Protein AF-A0A960HJ69-F1 (afdb_monomer)

Sequence (66 aa):
MDVVTLSRWQFGITTVYHFLMVPLTIGLGLTVAWFQTKWYRTGDESYLRLTKFFGKLFLINFAMGV

Nearest PDB structures (foldseek):
  2k48-assembly1_A  TM=7.314E-01  e=8.986E+00  Orthohantavirus andesense

pLDDT: mean 96.36, std 3.35, range [80.88, 98.56]

Secondary structure (DSSP, 8-state):
--HHHHHHHHHHHHHHHHHHHHHHHHHHHHHHHHHHHHHHHH--HHHHHHHHHHHHHHHHHHHHH-

Foldseek 3Di:
DDPVVVVVVVVVVVVVQLVVLVVLLVVLVVQLVVLVVVCVVPVDCVSVVVSVVSVVVNVVSVVSND

Mean predicted aligned error: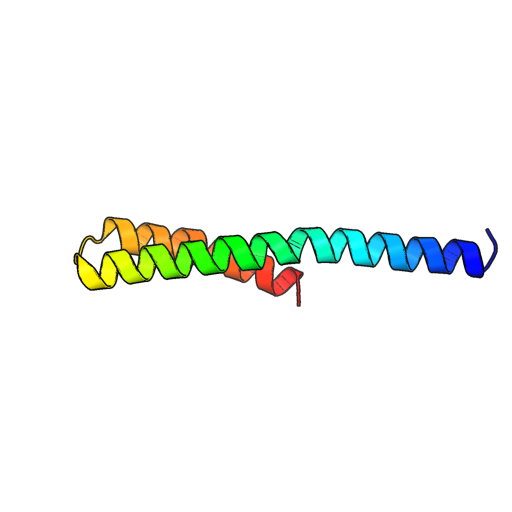 3.08 Å

Structure (mmCIF, N/CA/C/O backbone):
data_AF-A0A960HJ69-F1
#
_entry.id   AF-A0A960HJ69-F1
#
loop_
_atom_site.group_PDB
_atom_site.id
_atom_site.type_symbol
_atom_site.label_atom_id
_atom_site.label_alt_id
_atom_site.label_comp_id
_atom_site.label_asym_id
_atom_site.label_entity_id
_atom_site.label_seq_id
_atom_site.pdbx_PDB_ins_code
_atom_site.Cartn_x
_atom_site.Cartn_y
_atom_site.Cartn_z
_atom_site.occupancy
_atom_site.B_iso_or_equiv
_atom_site.auth_seq_id
_atom_site.auth_comp_id
_atom_site.auth_asym_id
_atom_site.auth_atom_id
_atom_site.pdbx_PDB_model_num
ATOM 1 N N . MET A 1 1 ? 23.133 4.519 -26.937 1.00 80.88 1 MET A N 1
ATOM 2 C CA . MET A 1 1 ? 22.092 3.536 -26.571 1.00 80.88 1 MET A CA 1
ATOM 3 C C . MET A 1 1 ? 21.100 3.482 -27.714 1.00 80.88 1 MET A C 1
ATOM 5 O O . MET A 1 1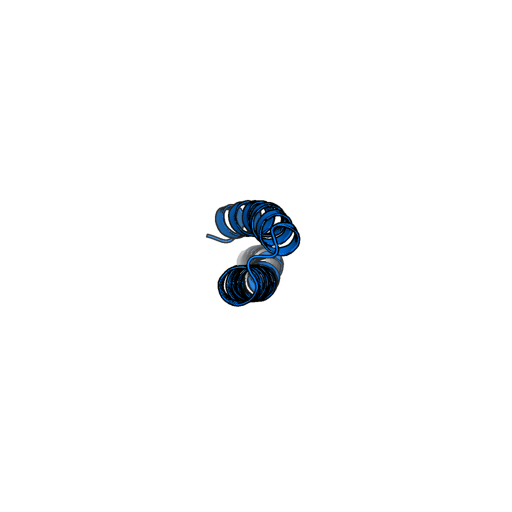 ? 20.664 4.543 -28.141 1.00 80.88 1 MET A O 1
ATOM 9 N N . ASP A 1 2 ? 20.809 2.303 -28.251 1.00 95.38 2 ASP A N 1
ATOM 10 C CA . ASP A 1 2 ? 19.789 2.114 -29.285 1.00 95.38 2 ASP A CA 1
ATOM 11 C C . ASP A 1 2 ? 18.374 2.071 -28.674 1.00 95.38 2 ASP A C 1
ATOM 13 O O . ASP A 1 2 ? 18.211 1.968 -27.454 1.00 95.38 2 ASP A O 1
ATOM 17 N N . VAL A 1 3 ? 17.348 2.150 -29.528 1.00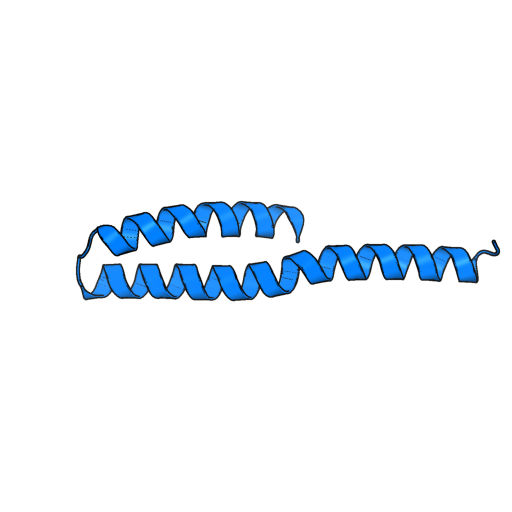 97.25 3 VAL A N 1
ATOM 18 C CA . VAL A 1 3 ? 15.937 2.201 -29.106 1.00 97.25 3 VAL A CA 1
ATOM 19 C C . VAL A 1 3 ? 15.568 1.002 -28.236 1.00 97.25 3 VAL A C 1
ATOM 21 O O . VAL A 1 3 ? 14.953 1.187 -27.191 1.00 97.25 3 VAL A O 1
ATOM 24 N N . VAL A 1 4 ? 15.993 -0.213 -28.602 1.00 98.00 4 VAL A N 1
ATOM 25 C CA . VAL A 1 4 ? 15.643 -1.428 -27.850 1.00 98.00 4 VAL A CA 1
ATOM 26 C C . VAL A 1 4 ? 16.215 -1.368 -26.438 1.00 98.00 4 VAL A C 1
ATOM 28 O O . VAL A 1 4 ? 15.526 -1.695 -25.468 1.00 98.00 4 VAL A O 1
ATOM 31 N N . THR A 1 5 ? 17.460 -0.912 -26.298 1.00 97.81 5 THR A N 1
ATOM 32 C CA . THR A 1 5 ? 18.090 -0.762 -24.985 1.00 97.81 5 THR A CA 1
ATOM 33 C C . THR A 1 5 ? 17.387 0.299 -24.135 1.00 97.81 5 THR A C 1
ATOM 35 O O . THR A 1 5 ? 17.143 0.059 -22.952 1.00 97.81 5 THR A O 1
ATOM 38 N N . LEU A 1 6 ? 17.003 1.443 -24.712 1.00 97.62 6 LEU A N 1
ATOM 39 C CA . LEU A 1 6 ? 16.254 2.481 -23.991 1.00 97.62 6 LEU A CA 1
ATOM 40 C C . LEU A 1 6 ? 14.861 2.000 -23.563 1.00 97.62 6 LEU A C 1
ATOM 42 O O . LEU A 1 6 ? 14.463 2.227 -22.422 1.00 97.62 6 LEU A O 1
ATOM 46 N N . SER A 1 7 ? 14.151 1.273 -24.429 1.00 97.88 7 SER A N 1
ATOM 47 C CA . SER A 1 7 ? 12.838 0.704 -24.107 1.00 97.88 7 SER A CA 1
ATOM 48 C C . SER A 1 7 ? 12.905 -0.295 -22.949 1.00 97.88 7 SER A C 1
ATOM 50 O O . SER A 1 7 ? 12.028 -0.292 -22.086 1.00 97.88 7 SER A O 1
ATOM 52 N N . ARG A 1 8 ? 13.963 -1.115 -22.874 1.00 97.75 8 ARG A N 1
ATOM 53 C CA . ARG A 1 8 ? 14.185 -2.031 -21.740 1.00 97.75 8 ARG A CA 1
ATOM 54 C C . ARG A 1 8 ? 14.398 -1.279 -20.431 1.00 97.75 8 ARG A C 1
ATOM 56 O O . ARG A 1 8 ? 13.828 -1.667 -19.417 1.00 97.75 8 ARG A O 1
ATOM 63 N N . TRP A 1 9 ? 15.182 -0.202 -20.458 1.00 98.12 9 TRP A N 1
ATOM 64 C CA . TRP A 1 9 ? 15.401 0.641 -19.282 1.00 98.12 9 TRP A CA 1
ATOM 65 C C . TRP A 1 9 ? 14.120 1.323 -18.816 1.00 98.12 9 TRP A C 1
ATOM 67 O O . TRP A 1 9 ? 13.805 1.256 -17.632 1.00 98.12 9 TRP A O 1
ATOM 77 N N . GLN A 1 10 ? 13.356 1.913 -19.737 1.00 97.88 10 GLN A N 1
ATOM 78 C CA . GLN A 1 10 ? 12.067 2.520 -19.419 1.00 97.88 10 GLN A CA 1
ATOM 79 C C . GLN A 1 10 ? 11.142 1.502 -18.738 1.00 97.88 10 GLN A C 1
ATOM 81 O O . GLN A 1 10 ? 10.646 1.761 -17.645 1.00 97.88 10 GLN A O 1
ATOM 86 N N . PHE A 1 11 ? 10.974 0.320 -19.339 1.00 97.81 11 PHE A N 1
ATOM 87 C CA . PHE A 1 11 ? 10.134 -0.736 -18.776 1.00 97.81 11 PHE A CA 1
ATOM 88 C C . PHE A 1 11 ? 10.630 -1.216 -17.405 1.00 97.81 11 PHE A C 1
ATOM 90 O O . PHE A 1 11 ? 9.836 -1.363 -16.474 1.00 97.81 11 PHE A O 1
ATOM 97 N N . GLY A 1 12 ? 11.941 -1.439 -17.267 1.00 97.62 12 GLY A N 1
ATOM 98 C CA . GLY A 1 12 ? 12.555 -1.892 -16.022 1.00 97.62 12 GLY A CA 1
ATOM 99 C C . GLY A 1 12 ? 12.344 -0.899 -14.882 1.00 97.62 12 GLY A C 1
ATOM 100 O O . GLY A 1 12 ? 11.907 -1.289 -13.804 1.00 97.62 12 GLY A O 1
ATOM 101 N N . ILE A 1 13 ? 12.572 0.391 -15.139 1.00 97.25 13 ILE A N 1
ATOM 102 C CA . ILE A 1 13 ? 12.369 1.459 -14.155 1.00 97.25 13 ILE A CA 1
ATOM 103 C C . ILE A 1 13 ? 10.899 1.513 -13.728 1.00 97.25 13 ILE A C 1
ATOM 105 O O . ILE A 1 13 ? 10.610 1.448 -12.534 1.00 97.25 13 ILE A O 1
ATOM 109 N N . THR A 1 14 ? 9.963 1.565 -14.680 1.00 96.19 14 THR A N 1
ATOM 110 C CA . THR A 1 14 ? 8.526 1.615 -14.370 1.00 96.19 14 THR A CA 1
ATOM 111 C C . THR A 1 14 ? 8.078 0.403 -13.553 1.00 96.19 14 THR A C 1
ATOM 113 O O . THR A 1 14 ? 7.369 0.560 -12.560 1.00 96.19 14 THR A O 1
ATOM 116 N N . THR A 1 15 ? 8.534 -0.797 -13.921 1.00 96.44 15 THR A N 1
ATOM 117 C CA . THR A 1 15 ? 8.176 -2.038 -13.218 1.00 96.44 15 THR A CA 1
ATOM 118 C C . THR A 1 15 ? 8.701 -2.044 -11.786 1.00 96.44 15 THR A C 1
ATOM 120 O O . THR A 1 15 ? 7.962 -2.404 -10.874 1.00 96.44 15 THR A O 1
ATOM 123 N N . VAL A 1 16 ? 9.946 -1.612 -11.561 1.00 96.56 16 VAL A N 1
ATOM 124 C CA . VAL A 1 16 ? 10.531 -1.546 -10.213 1.00 96.56 16 VAL A CA 1
ATOM 125 C C . VAL A 1 16 ? 9.761 -0.560 -9.335 1.00 96.56 16 VAL A C 1
ATOM 127 O O . VAL A 1 16 ? 9.369 -0.927 -8.230 1.00 96.56 16 VAL A O 1
ATOM 130 N N . TYR A 1 17 ? 9.478 0.654 -9.821 1.00 94.31 17 TYR A N 1
ATOM 131 C CA . TYR A 1 17 ? 8.705 1.637 -9.051 1.00 94.31 17 TYR A CA 1
ATOM 132 C C . TYR A 1 17 ? 7.295 1.138 -8.721 1.00 94.31 17 TYR A C 1
ATOM 134 O O . TYR A 1 17 ? 6.855 1.255 -7.577 1.00 94.31 17 TYR A O 1
ATOM 142 N N . HIS A 1 18 ? 6.609 0.521 -9.685 1.00 94.06 18 HIS A N 1
ATOM 143 C CA . HIS A 1 18 ? 5.282 -0.043 -9.459 1.00 94.06 18 HIS A CA 1
ATOM 144 C C . HIS A 1 18 ? 5.317 -1.194 -8.438 1.00 94.06 18 HIS A C 1
ATOM 146 O O . HIS A 1 18 ? 4.510 -1.235 -7.507 1.00 94.06 18 HIS A O 1
ATOM 152 N N . PHE A 1 19 ? 6.297 -2.096 -8.548 1.00 94.81 19 PHE A N 1
ATOM 153 C CA . PHE A 1 19 ? 6.428 -3.247 -7.654 1.00 94.81 19 PHE A CA 1
ATOM 154 C C . PHE A 1 19 ? 6.832 -2.873 -6.223 1.00 94.81 19 PHE A C 1
ATOM 156 O O . PHE A 1 19 ? 6.633 -3.673 -5.319 1.00 94.81 19 PHE A O 1
ATOM 163 N N . LEU A 1 20 ? 7.356 -1.674 -5.965 1.00 92.88 20 LEU A N 1
ATOM 164 C CA . LEU A 1 20 ? 7.523 -1.197 -4.589 1.00 92.88 20 LEU A CA 1
ATOM 165 C C . LEU A 1 20 ? 6.168 -0.876 -3.943 1.00 92.88 20 LEU A C 1
ATOM 167 O O . LEU A 1 20 ? 5.941 -1.205 -2.781 1.00 92.88 20 LEU A O 1
ATOM 171 N N . MET A 1 21 ? 5.246 -0.283 -4.703 1.00 94.50 21 MET A N 1
ATOM 172 C CA . MET A 1 21 ? 3.952 0.159 -4.180 1.00 94.50 21 MET A CA 1
ATOM 173 C C . MET A 1 21 ? 2.961 -0.999 -4.027 1.00 94.50 21 MET A C 1
ATOM 175 O O . MET A 1 21 ? 2.204 -1.029 -3.057 1.00 94.50 21 MET A O 1
ATOM 179 N N . VAL A 1 22 ? 2.966 -1.975 -4.942 1.00 95.81 22 VAL A N 1
ATOM 180 C CA . VAL A 1 22 ? 1.966 -3.062 -4.975 1.00 95.81 22 VAL A CA 1
ATOM 181 C C . VAL A 1 22 ? 1.968 -3.944 -3.710 1.00 95.81 22 VAL A C 1
ATOM 183 O O . VAL A 1 22 ? 0.916 -4.049 -3.071 1.00 95.81 22 VAL A O 1
ATOM 186 N N . PRO A 1 23 ? 3.090 -4.552 -3.270 1.00 95.88 23 PRO A N 1
ATOM 187 C CA . PRO A 1 23 ? 3.126 -5.375 -2.063 1.00 95.88 23 PRO A CA 1
ATOM 188 C C . PRO A 1 23 ? 2.830 -4.565 -0.801 1.00 95.88 23 PRO A C 1
ATOM 190 O O . PRO A 1 23 ? 2.168 -5.074 0.104 1.00 95.88 23 PRO A O 1
ATOM 193 N N . LEU A 1 24 ? 3.263 -3.296 -0.753 1.00 95.56 24 LEU A N 1
ATOM 194 C CA . LEU A 1 24 ? 2.924 -2.395 0.347 1.00 95.56 24 LEU A CA 1
ATOM 195 C C . LEU A 1 24 ? 1.414 -2.159 0.425 1.00 95.56 24 LEU A C 1
ATOM 197 O O . LEU A 1 24 ? 0.848 -2.267 1.509 1.00 95.56 24 LEU A O 1
ATOM 201 N N . THR A 1 25 ? 0.746 -1.896 -0.700 1.00 96.19 25 THR A N 1
ATOM 202 C CA . THR A 1 25 ? -0.712 -1.717 -0.753 1.00 96.19 25 THR A CA 1
ATOM 203 C C . THR A 1 25 ? -1.435 -2.966 -0.253 1.00 96.19 25 THR A C 1
ATOM 205 O O . THR A 1 25 ? -2.335 -2.857 0.578 1.00 96.19 25 THR A O 1
ATOM 208 N N . ILE A 1 26 ? -1.022 -4.157 -0.699 1.00 96.44 26 ILE A N 1
ATOM 209 C CA . ILE A 1 26 ? -1.634 -5.425 -0.271 1.00 96.44 26 ILE A CA 1
ATOM 210 C C . ILE A 1 26 ? -1.430 -5.642 1.238 1.00 96.44 26 ILE A C 1
ATOM 212 O O . ILE A 1 26 ? -2.390 -5.913 1.962 1.00 96.44 26 ILE A O 1
ATOM 216 N N . GLY A 1 27 ? -0.199 -5.477 1.732 1.00 97.19 27 GLY A N 1
ATOM 217 C CA . GLY A 1 27 ? 0.136 -5.672 3.144 1.00 97.19 27 GLY A CA 1
ATOM 218 C C . GLY A 1 27 ? -0.548 -4.665 4.073 1.00 97.19 27 GLY A C 1
ATOM 219 O O . GLY A 1 27 ? -1.150 -5.050 5.079 1.00 97.19 27 GLY A O 1
ATOM 220 N N . LEU A 1 28 ? -0.511 -3.376 3.726 1.00 97.44 28 LEU A N 1
ATOM 221 C CA . LEU A 1 28 ? -1.176 -2.318 4.488 1.00 97.44 28 LEU A CA 1
ATOM 222 C C . LEU A 1 28 ? -2.700 -2.467 4.439 1.00 97.44 28 LEU A C 1
ATOM 224 O O . LEU A 1 28 ? -3.346 -2.303 5.471 1.00 97.44 28 LEU A O 1
ATOM 228 N N . GLY A 1 29 ? -3.272 -2.844 3.292 1.00 97.50 29 GLY A N 1
ATOM 229 C CA . GLY A 1 29 ? -4.708 -3.090 3.152 1.00 97.50 29 GLY A CA 1
ATOM 230 C C . GLY A 1 29 ? -5.201 -4.191 4.093 1.00 97.50 29 GLY A C 1
ATOM 231 O O . GLY A 1 29 ? -6.147 -3.979 4.854 1.00 97.50 29 GLY A O 1
ATOM 232 N N . LEU A 1 30 ? -4.508 -5.336 4.122 1.00 98.00 30 LEU A N 1
ATOM 233 C CA . LEU A 1 30 ? -4.808 -6.428 5.058 1.00 98.00 30 LEU A CA 1
ATOM 234 C C . LEU A 1 30 ? -4.629 -6.002 6.522 1.00 98.00 30 LEU A C 1
ATOM 236 O O . LEU A 1 30 ? -5.452 -6.342 7.371 1.00 98.00 30 LEU A O 1
ATOM 240 N N . THR A 1 31 ? -3.587 -5.224 6.816 1.00 98.12 31 THR A N 1
ATOM 241 C CA . THR A 1 31 ? -3.294 -4.725 8.168 1.00 98.12 31 THR A CA 1
ATOM 242 C C . THR A 1 31 ? -4.400 -3.799 8.682 1.00 98.12 31 THR A C 1
ATOM 244 O O . THR A 1 31 ? -4.902 -3.974 9.793 1.00 98.12 31 THR A O 1
ATOM 247 N N . VAL A 1 32 ? -4.829 -2.840 7.858 1.00 98.38 32 VAL A N 1
ATOM 248 C CA . VAL A 1 32 ? -5.925 -1.910 8.169 1.00 98.38 32 VAL A CA 1
ATOM 249 C C . VAL A 1 32 ? -7.235 -2.671 8.362 1.00 98.38 32 VAL A C 1
ATOM 251 O O . VAL A 1 32 ? -7.923 -2.452 9.359 1.00 98.38 32 VAL A O 1
ATOM 254 N N . ALA A 1 33 ? -7.556 -3.608 7.465 1.00 98.38 33 ALA A N 1
ATOM 255 C CA . ALA A 1 33 ? -8.754 -4.437 7.582 1.00 98.38 33 ALA A CA 1
ATOM 256 C C . ALA A 1 33 ? -8.756 -5.272 8.875 1.00 98.38 33 ALA A C 1
ATOM 258 O O . ALA A 1 33 ? -9.790 -5.393 9.542 1.00 98.38 33 ALA A O 1
ATOM 259 N N . TRP A 1 34 ? -7.598 -5.811 9.267 1.00 98.56 34 TRP A N 1
ATOM 260 C CA . TRP A 1 34 ? -7.453 -6.589 10.494 1.00 98.56 34 TRP A CA 1
ATOM 261 C C . TRP A 1 34 ? -7.674 -5.741 11.750 1.00 98.56 34 TRP A C 1
ATOM 263 O O . TRP A 1 34 ? -8.479 -6.122 12.605 1.00 98.56 34 TRP A O 1
ATOM 273 N N . PHE A 1 35 ? -7.028 -4.573 11.852 1.00 98.56 35 PHE A N 1
ATOM 274 C CA . PHE A 1 35 ? -7.221 -3.665 12.987 1.00 98.56 35 PHE A CA 1
ATOM 275 C C . PHE A 1 35 ? -8.667 -3.169 13.088 1.00 98.56 35 PHE A C 1
ATOM 277 O O . PHE A 1 35 ? -9.238 -3.180 14.180 1.00 98.56 35 PHE A O 1
ATOM 284 N N . GLN A 1 36 ? -9.293 -2.827 11.959 1.00 98.44 36 GLN A N 1
ATOM 285 C CA . GLN A 1 36 ? -10.691 -2.399 11.935 1.00 98.44 36 GLN A CA 1
ATOM 286 C C . GLN A 1 36 ? -11.622 -3.518 12.416 1.00 98.44 36 GLN A C 1
ATOM 288 O O . GLN A 1 36 ? -12.530 -3.280 13.212 1.00 98.44 36 GLN A O 1
ATOM 293 N N . THR A 1 37 ? -11.370 -4.757 11.980 1.00 98.50 37 THR A N 1
ATOM 294 C CA . THR A 1 37 ? -12.142 -5.933 12.407 1.00 98.50 37 THR A CA 1
ATOM 295 C C . THR A 1 37 ? -11.973 -6.202 13.902 1.00 98.50 37 THR A C 1
ATOM 297 O O . THR A 1 37 ? -12.944 -6.539 14.580 1.00 98.50 37 THR A O 1
ATOM 300 N N . LYS A 1 38 ? -10.754 -6.047 14.437 1.00 98.44 38 LYS A N 1
ATOM 301 C CA . LYS A 1 38 ? -10.483 -6.166 15.876 1.00 98.44 38 LYS A CA 1
ATOM 302 C C . LYS A 1 38 ? -11.248 -5.114 16.673 1.00 98.44 38 LYS A C 1
ATOM 304 O O . LYS A 1 38 ? -11.974 -5.505 17.580 1.00 98.44 38 LYS A O 1
ATOM 309 N N . TRP A 1 39 ? -11.154 -3.836 16.295 1.00 98.50 39 TRP A N 1
ATOM 310 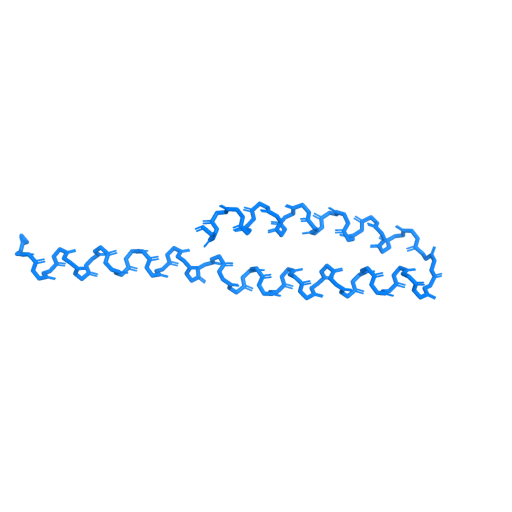C CA . TRP A 1 39 ? -11.907 -2.754 16.940 1.00 98.50 39 TRP A CA 1
ATOM 311 C C . TRP A 1 39 ? -13.413 -3.027 16.931 1.00 98.50 39 TRP A C 1
ATOM 313 O O . TRP A 1 39 ? -14.041 -2.980 17.982 1.00 98.50 39 TRP A O 1
ATOM 323 N N . TYR A 1 40 ? -13.981 -3.400 15.779 1.00 98.38 40 TYR A N 1
ATOM 324 C CA . TYR A 1 40 ? -15.414 -3.686 15.664 1.00 98.38 40 TYR A CA 1
ATOM 325 C C . TYR A 1 40 ? -15.879 -4.817 16.596 1.00 98.38 40 TYR A C 1
ATOM 327 O O . TYR A 1 40 ? -16.993 -4.779 17.108 1.00 98.38 40 TYR A O 1
ATOM 335 N N . ARG A 1 41 ? -15.028 -5.824 16.839 1.00 98.31 41 ARG A N 1
ATOM 336 C CA . ARG A 1 41 ? -15.354 -6.957 17.719 1.00 98.31 41 ARG A CA 1
ATOM 337 C C . ARG A 1 41 ? -15.126 -6.675 19.202 1.00 98.31 41 ARG A C 1
ATOM 339 O O . ARG A 1 41 ? -15.832 -7.253 20.020 1.00 98.31 41 ARG A O 1
ATOM 346 N N . THR A 1 42 ? -14.117 -5.881 19.557 1.00 97.88 42 THR A N 1
ATOM 347 C CA . THR A 1 42 ? -13.713 -5.690 20.963 1.00 97.88 42 THR A CA 1
ATOM 348 C C . THR A 1 42 ? -14.150 -4.357 21.559 1.00 97.88 42 THR A C 1
ATOM 350 O O . THR A 1 42 ? -14.180 -4.240 22.779 1.00 97.88 42 THR A O 1
ATOM 353 N N . GLY A 1 43 ? -14.439 -3.347 20.736 1.00 97.44 43 GLY A N 1
ATOM 354 C CA . GLY A 1 43 ? -14.672 -1.970 21.180 1.00 97.44 43 GLY A CA 1
ATOM 355 C C . GLY A 1 43 ? -13.423 -1.251 21.710 1.00 97.44 43 GLY A C 1
ATOM 356 O O . GLY A 1 43 ? -13.534 -0.1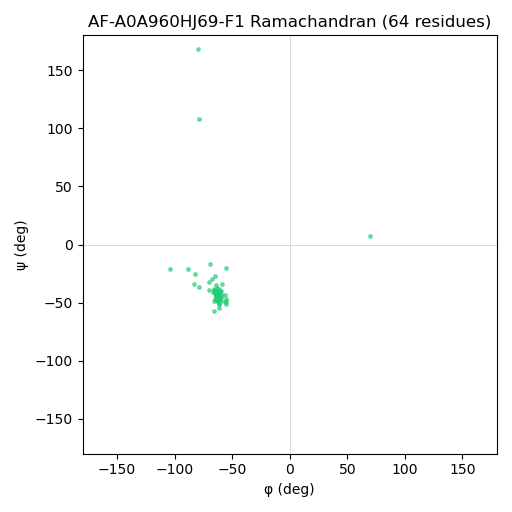47 22.231 1.00 97.44 43 GLY A O 1
ATOM 357 N N . ASP A 1 44 ? -12.227 -1.846 21.599 1.00 97.94 44 ASP A N 1
ATOM 358 C CA . ASP A 1 44 ? -10.987 -1.224 22.083 1.00 97.94 44 ASP A CA 1
ATOM 359 C C . ASP A 1 44 ? -10.487 -0.161 21.096 1.00 97.94 44 ASP A C 1
ATOM 361 O O . ASP A 1 44 ? -9.959 -0.457 20.019 1.00 97.94 44 ASP A O 1
ATOM 365 N N . GLU A 1 45 ? -10.629 1.098 21.507 1.00 98.06 45 GLU A N 1
ATOM 366 C CA . GLU A 1 45 ? -10.239 2.302 20.769 1.00 98.06 45 GLU A CA 1
ATOM 367 C C . GLU A 1 45 ? -8.762 2.331 20.341 1.00 98.06 45 GLU A C 1
ATOM 369 O O . GLU A 1 45 ? -8.395 3.030 19.391 1.00 98.06 45 GLU A O 1
ATOM 374 N N . SER A 1 46 ? -7.889 1.547 20.977 1.00 97.88 46 SER A N 1
ATOM 375 C CA . SER A 1 46 ? -6.494 1.407 20.551 1.00 97.88 46 SER A CA 1
ATOM 376 C C . SER A 1 46 ? -6.386 0.866 19.126 1.00 97.88 46 SER A C 1
ATOM 378 O O . SER A 1 46 ? -5.595 1.384 18.333 1.00 97.88 46 SER A O 1
ATOM 380 N N . TYR A 1 47 ? -7.231 -0.101 18.759 1.00 98.31 47 TYR A N 1
ATOM 381 C CA . TYR A 1 47 ? -7.271 -0.645 17.402 1.00 98.31 47 TYR A CA 1
ATOM 382 C C . TYR A 1 47 ? -7.840 0.352 16.387 1.00 98.31 47 TYR A C 1
ATOM 384 O O . TYR A 1 47 ? -7.376 0.388 15.245 1.00 98.31 47 TYR A O 1
ATOM 392 N N . LEU A 1 48 ? -8.775 1.220 16.786 1.00 98.06 48 LEU A N 1
ATOM 393 C CA . LEU A 1 48 ? -9.275 2.278 15.904 1.00 98.06 48 LEU A CA 1
ATOM 394 C C . LEU A 1 48 ? -8.184 3.308 15.592 1.00 98.06 48 LEU A C 1
ATOM 396 O O . LEU A 1 48 ? -8.036 3.733 14.443 1.00 98.06 48 LEU A O 1
ATOM 400 N N . ARG A 1 49 ? -7.379 3.687 16.594 1.00 98.25 49 ARG A N 1
ATOM 401 C CA . ARG A 1 49 ? -6.220 4.574 16.389 1.00 98.25 49 ARG A CA 1
ATOM 402 C C . ARG A 1 49 ? -5.211 3.963 15.419 1.00 98.25 49 ARG A C 1
ATOM 404 O 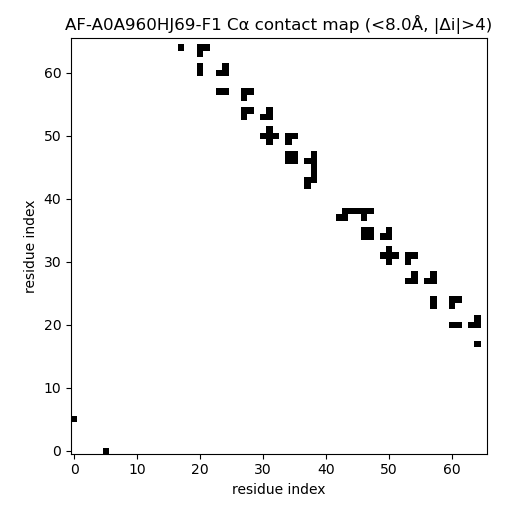O . ARG A 1 49 ? -4.767 4.655 14.503 1.00 98.25 49 ARG A O 1
ATOM 411 N N . LEU A 1 50 ? -4.904 2.673 15.575 1.00 98.12 50 LEU A N 1
ATOM 412 C CA . LEU A 1 50 ? -4.019 1.939 14.663 1.00 98.12 50 LEU A CA 1
ATOM 413 C C . LEU A 1 50 ? -4.593 1.890 13.244 1.00 98.12 50 LEU A C 1
ATOM 415 O O . LEU A 1 50 ? -3.888 2.221 12.293 1.00 98.12 50 LEU A O 1
ATOM 419 N N . THR A 1 51 ? -5.884 1.583 13.099 1.00 98.31 51 THR A N 1
ATOM 420 C CA . THR A 1 51 ? -6.570 1.585 11.797 1.00 98.31 51 THR A CA 1
ATOM 421 C C . THR A 1 51 ? -6.432 2.936 11.098 1.00 98.31 51 THR A C 1
ATOM 423 O O . THR A 1 51 ? -6.060 2.988 9.930 1.00 98.31 51 THR A O 1
ATOM 426 N N . LYS A 1 52 ? -6.670 4.048 11.807 1.00 97.88 52 LYS A N 1
ATOM 427 C CA . LYS A 1 52 ? -6.542 5.401 11.239 1.00 97.88 52 LYS A CA 1
ATOM 428 C C . LYS A 1 52 ? -5.098 5.747 10.865 1.00 97.88 52 LYS A C 1
ATOM 430 O O . LYS A 1 52 ? -4.880 6.405 9.850 1.00 97.88 52 LYS A O 1
ATOM 435 N N . PHE A 1 53 ? -4.118 5.325 11.665 1.00 98.19 53 PHE A N 1
ATOM 436 C CA . PHE A 1 53 ? -2.700 5.557 11.387 1.00 98.19 53 PHE A CA 1
ATOM 437 C C . PHE A 1 53 ? -2.240 4.802 10.134 1.00 98.19 53 PHE A C 1
ATOM 439 O O .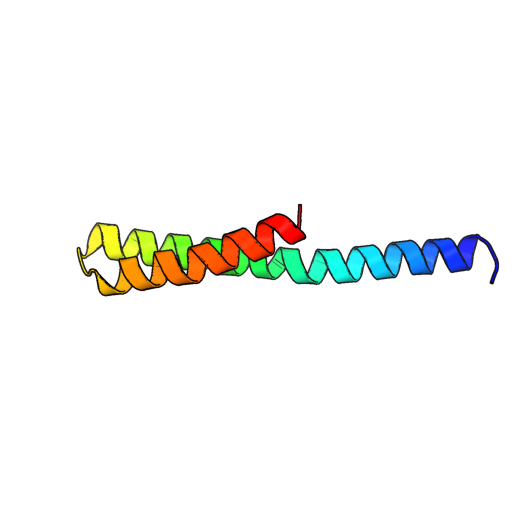 PHE A 1 53 ? -1.809 5.425 9.163 1.00 98.19 53 PHE A O 1
ATOM 446 N N . PHE A 1 54 ? -2.405 3.478 10.116 1.00 98.06 54 PHE A N 1
ATOM 447 C CA . PHE A 1 54 ? -2.014 2.655 8.970 1.00 98.06 54 PHE A CA 1
ATOM 448 C C . PHE A 1 54 ? -2.883 2.931 7.737 1.00 98.06 54 PHE A C 1
ATOM 450 O O . PHE A 1 54 ? -2.386 2.859 6.619 1.00 98.06 54 PHE A O 1
ATOM 457 N N . GLY A 1 55 ? -4.143 3.335 7.923 1.00 97.75 55 GLY A N 1
ATOM 458 C CA . GLY A 1 55 ? -5.044 3.740 6.844 1.00 97.75 55 GLY A CA 1
ATOM 459 C C . GLY A 1 55 ? -4.564 4.982 6.093 1.00 97.75 55 GLY A C 1
ATOM 460 O O . GLY A 1 55 ? -4.660 5.028 4.870 1.00 97.75 55 GLY A O 1
ATOM 461 N N . LYS A 1 56 ? -3.974 5.966 6.788 1.00 97.75 56 LYS A N 1
ATOM 462 C CA . LYS A 1 56 ? -3.338 7.117 6.123 1.00 97.75 56 LYS A CA 1
ATOM 463 C C . LYS A 1 56 ? -2.137 6.689 5.281 1.00 97.75 56 LYS A C 1
ATOM 465 O O . LYS A 1 56 ? -2.015 7.133 4.145 1.00 97.75 56 LYS A O 1
ATOM 470 N N . LEU A 1 57 ? -1.281 5.814 5.816 1.00 96.69 57 LEU A N 1
ATOM 471 C CA . LEU A 1 57 ? -0.123 5.289 5.081 1.00 96.69 57 LEU A CA 1
ATOM 472 C C . LEU A 1 57 ? -0.558 4.488 3.848 1.00 96.69 57 LEU A C 1
ATOM 474 O O . LEU A 1 57 ? -0.006 4.680 2.768 1.00 96.69 57 LEU A O 1
ATOM 478 N N . PHE A 1 58 ? -1.585 3.648 3.997 1.00 97.25 58 PHE A N 1
ATOM 479 C CA . PHE A 1 58 ? -2.199 2.909 2.898 1.00 97.25 58 PHE A CA 1
ATOM 480 C C . PHE A 1 58 ? -2.686 3.845 1.789 1.00 97.25 58 PHE A C 1
ATOM 482 O O . PHE A 1 58 ? -2.342 3.631 0.634 1.00 97.25 58 PHE A O 1
ATOM 489 N N . LEU A 1 59 ? -3.431 4.903 2.130 1.00 95.94 59 LEU A N 1
ATOM 490 C CA . LEU A 1 59 ? -3.960 5.849 1.143 1.00 95.94 59 LEU A CA 1
ATOM 491 C C . LEU A 1 59 ? -2.856 6.603 0.392 1.00 95.94 59 LEU A C 1
ATOM 493 O O . LEU A 1 59 ? -2.960 6.765 -0.820 1.00 95.94 59 LEU A O 1
ATOM 497 N N . ILE A 1 60 ? -1.792 7.026 1.084 1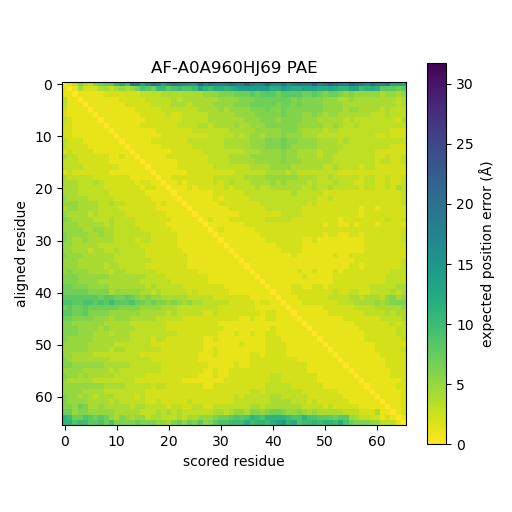.00 95.62 60 ILE A N 1
ATOM 498 C CA . ILE A 1 60 ? -0.638 7.681 0.447 1.00 95.62 60 ILE A CA 1
ATOM 499 C C . ILE A 1 60 ? 0.049 6.717 -0.529 1.00 95.62 60 ILE A C 1
ATOM 501 O O . ILE A 1 60 ? 0.311 7.081 -1.671 1.00 95.62 60 ILE A O 1
ATOM 505 N N . ASN A 1 61 ? 0.305 5.478 -0.099 1.00 94.25 61 ASN A N 1
ATOM 506 C CA . ASN A 1 61 ? 0.931 4.461 -0.943 1.00 94.25 61 ASN A CA 1
ATOM 507 C C . ASN A 1 61 ? 0.056 4.095 -2.151 1.00 94.25 61 ASN A C 1
ATOM 509 O O . ASN A 1 61 ? 0.554 3.961 -3.264 1.00 94.25 61 ASN A O 1
ATOM 513 N N . PHE A 1 62 ? -1.256 3.982 -1.941 1.00 93.62 62 PHE A N 1
ATOM 514 C CA . PHE A 1 62 ? -2.219 3.684 -2.994 1.00 93.62 62 PHE A CA 1
ATOM 515 C C . PHE A 1 62 ? -2.274 4.795 -4.048 1.00 93.62 62 PHE A C 1
ATOM 517 O O . PHE A 1 62 ?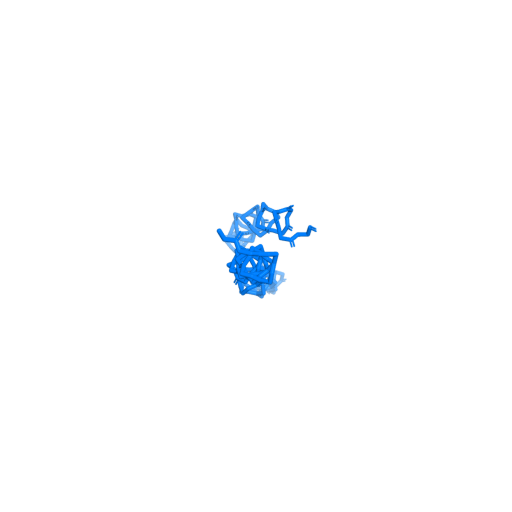 -2.235 4.496 -5.235 1.00 93.62 62 PHE A O 1
ATOM 524 N N . ALA A 1 63 ? -2.284 6.065 -3.629 1.00 94.06 63 ALA A N 1
ATOM 525 C CA . ALA A 1 63 ? -2.294 7.208 -4.542 1.00 94.06 63 ALA A CA 1
ATOM 526 C C . ALA A 1 63 ? -1.022 7.322 -5.400 1.00 94.06 63 ALA A C 1
ATOM 528 O O . ALA A 1 63 ? -1.082 7.875 -6.489 1.00 94.06 63 ALA A O 1
ATOM 529 N N . MET A 1 64 ? 0.122 6.821 -4.921 1.00 90.62 64 MET A N 1
ATOM 530 C CA . MET A 1 64 ? 1.354 6.748 -5.718 1.00 90.62 64 MET A CA 1
ATOM 531 C C . MET A 1 64 ? 1.403 5.521 -6.639 1.00 90.62 64 MET A C 1
ATOM 533 O O . MET A 1 64 ? 2.158 5.516 -7.608 1.00 90.62 64 MET A O 1
ATOM 537 N N . GLY A 1 65 ? 0.686 4.451 -6.285 1.00 83.75 65 GLY A N 1
ATOM 538 C CA . GLY A 1 65 ? 0.701 3.182 -7.013 1.00 83.75 65 GLY A CA 1
ATOM 539 C C . GLY A 1 65 ? -0.323 3.073 -8.148 1.00 83.75 65 GLY A C 1
ATOM 540 O O . GLY A 1 65 ? -0.136 2.218 -9.017 1.00 83.75 65 GLY A O 1
ATOM 541 N N . VAL A 1 66 ? -1.381 3.893 -8.114 1.00 84.19 66 VAL A N 1
ATOM 542 C CA . VAL A 1 66 ? -2.416 4.059 -9.159 1.00 84.19 66 VAL A CA 1
ATOM 543 C C . VAL A 1 66 ? -1.983 5.110 -10.169 1.00 84.19 66 VAL A C 1
ATOM 545 O O . VAL A 1 66 ? -2.138 4.831 -11.377 1.00 84.19 66 VAL A O 1
#

Solvent-accessible surface area (backbone atoms only — not comparable to full-atom values): 3513 Å² total; per-residue (Å²): 134,56,71,70,60,51,53,51,50,53,52,50,52,54,49,53,59,43,59,61,28,50,59,50,35,54,52,37,48,53,51,26,53,49,29,44,53,49,19,77,74,68,71,46,63,69,30,46,54,49,20,56,54,46,40,52,54,31,52,56,42,41,67,73,55,108

Radius of gyration: 17.7 Å; Cα contacts (8 Å, |Δi|>4): 41; chains: 1; bounding box: 38×15×51 Å